Protein AF-A0A382BKA1-F1 (afdb_monomer_lite)

Radius of gyration: 15.85 Å; chains: 1; bounding box: 31×26×34 Å

Organism: NCBI:txid408172

InterPro domains:
  IPR000572 Oxidoreductase, molybdopterin-binding domain [PF00174] (12-68)
  IPR036374 Oxidoreductase, molybdopterin-binding domain superfamily [G3DSA:3.90.420.10] (8-68)
  IPR036374 Oxidoreductase, molybdopterin-binding domain superfamily [SSF56524] (4-68)

pLDDT: mean 95.08, std 3.29, range [86.38, 98.38]

Sequence (68 aa):
VVESWPVLDLGVTPELDEITWNLTVSGLVKTVKTFNWEEFLELPQTTDLSDFHCVTTWSRLNNNWEGV

Foldseek 3Di:
DDDDDDDDDPPDDDDDDQQPDKDWDDDPDPDIDIDRNVRQQPPDKDWDQAKDDDPVPDIDHGDIDIGD

Structure (mmCIF, N/CA/C/O backbone):
data_AF-A0A382BKA1-F1
#
_entry.id   AF-A0A382BKA1-F1
#
loop_
_atom_site.group_PDB
_atom_site.id
_atom_site.type_symbol
_atom_site.label_atom_id
_atom_site.label_alt_id
_atom_site.label_comp_id
_atom_site.label_asym_id
_atom_site.label_entity_id
_atom_site.label_seq_id
_atom_site.pdbx_PDB_ins_code
_atom_site.Cartn_x
_atom_site.Cartn_y
_atom_site.Cartn_z
_atom_site.occupancy
_atom_site.B_iso_or_equiv
_atom_site.auth_seq_id
_atom_site.auth_comp_id
_atom_site.auth_asym_id
_atom_site.auth_atom_id
_atom_site.pdbx_PDB_model_num
ATOM 1 N N . VAL A 1 1 ? 13.554 -3.136 -16.489 1.00 88.00 1 VAL A N 1
ATOM 2 C CA . VAL A 1 1 ? 13.571 -2.083 -15.450 1.00 88.00 1 VAL A CA 1
ATOM 3 C C . VAL A 1 1 ? 13.036 -0.810 -16.077 1.00 88.00 1 VAL A C 1
ATOM 5 O O . VAL A 1 1 ? 13.320 -0.592 -17.250 1.00 88.00 1 VAL A O 1
ATOM 8 N N . VAL A 1 2 ? 12.213 -0.050 -15.358 1.00 94.38 2 VAL A N 1
ATOM 9 C CA . VAL A 1 2 ? 11.649 1.230 -15.813 1.00 94.38 2 VAL A CA 1
ATOM 10 C C . VAL A 1 2 ? 12.035 2.340 -14.838 1.00 94.38 2 VAL A C 1
ATOM 12 O O . VAL A 1 2 ? 12.040 2.115 -13.631 1.00 94.38 2 VAL A O 1
ATOM 15 N N . GLU A 1 3 ? 12.341 3.523 -15.368 1.00 90.75 3 GLU A N 1
ATOM 16 C CA . GLU A 1 3 ? 12.775 4.686 -14.574 1.00 90.75 3 GLU A CA 1
ATOM 17 C C . GLU A 1 3 ? 11.599 5.626 -14.233 1.00 90.75 3 GLU A C 1
ATOM 19 O O . GLU A 1 3 ? 11.516 6.202 -13.146 1.00 90.75 3 GLU A O 1
ATOM 24 N N . SER A 1 4 ? 10.633 5.768 -15.147 1.00 90.25 4 SER A N 1
ATOM 25 C CA . SER A 1 4 ? 9.425 6.583 -14.949 1.00 90.25 4 SER A CA 1
ATOM 26 C C . SER A 1 4 ? 8.386 5.876 -14.074 1.00 90.25 4 SER A C 1
ATOM 28 O O . SER A 1 4 ? 8.458 4.659 -13.881 1.00 90.25 4 SER A O 1
ATOM 30 N N . TRP A 1 5 ? 7.429 6.624 -13.503 1.00 89.56 5 TRP A N 1
ATOM 31 C CA . TRP A 1 5 ? 6.364 6.010 -12.701 1.00 89.56 5 TRP A CA 1
ATOM 32 C C . TRP A 1 5 ? 5.453 5.202 -13.630 1.00 89.56 5 TRP A C 1
ATOM 34 O O . TRP A 1 5 ? 4.895 5.770 -14.572 1.00 89.56 5 TRP A O 1
ATOM 44 N N . PRO A 1 6 ? 5.365 3.880 -13.443 1.00 89.12 6 PRO A N 1
ATOM 45 C CA . PRO A 1 6 ? 4.588 3.038 -14.326 1.00 89.12 6 PRO A CA 1
ATOM 46 C C . PRO A 1 6 ? 3.108 3.207 -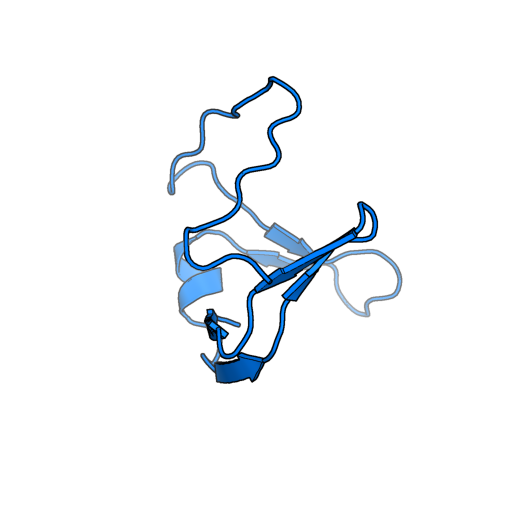13.998 1.00 89.12 6 PRO A C 1
ATOM 48 O O . PRO A 1 6 ? 2.696 3.083 -12.847 1.00 89.12 6 PRO A O 1
ATOM 51 N N . VAL A 1 7 ? 2.308 3.467 -15.026 1.00 88.44 7 VAL A N 1
ATOM 52 C CA . VAL A 1 7 ? 0.854 3.559 -14.906 1.00 88.44 7 VAL A CA 1
ATOM 53 C C . VAL A 1 7 ? 0.253 2.414 -15.704 1.00 88.44 7 VAL A C 1
ATOM 55 O O . VAL A 1 7 ? 0.451 2.325 -16.915 1.00 88.44 7 VAL A O 1
ATOM 58 N N . LEU A 1 8 ? -0.461 1.530 -15.011 1.00 86.38 8 LEU A N 1
ATOM 59 C CA . LEU A 1 8 ? -1.342 0.545 -15.622 1.00 86.38 8 LEU A CA 1
ATOM 60 C C . LEU A 1 8 ? -2.774 0.954 -15.291 1.00 86.38 8 LEU A C 1
ATOM 62 O O . LEU A 1 8 ? -3.228 0.770 -14.166 1.00 86.38 8 LEU A O 1
ATOM 66 N N . ASP A 1 9 ? -3.448 1.539 -16.271 1.00 89.06 9 ASP A N 1
ATOM 67 C CA . ASP A 1 9 ? -4.816 2.026 -16.142 1.00 89.06 9 ASP A CA 1
ATOM 68 C C . ASP A 1 9 ? -5.785 1.057 -16.838 1.00 89.06 9 ASP A C 1
ATOM 70 O O . ASP A 1 9 ? -5.529 0.600 -17.954 1.00 89.06 9 ASP A O 1
ATOM 74 N N . LEU A 1 10 ? -6.889 0.731 -16.164 1.00 88.88 10 LEU A N 1
ATOM 75 C CA . LEU A 1 10 ? -7.973 -0.105 -16.689 1.00 88.88 10 LEU A CA 1
ATOM 76 C C . LEU A 1 10 ? -9.132 0.726 -17.274 1.00 88.88 10 LEU A C 1
ATOM 78 O O . LEU A 1 10 ? -10.139 0.158 -17.695 1.00 88.88 10 LEU A O 1
ATOM 82 N N . GLY A 1 11 ? -8.990 2.053 -17.327 1.00 93.00 11 GLY A N 1
ATOM 83 C CA . GLY A 1 11 ? -9.904 2.989 -17.983 1.00 93.00 11 GLY A CA 1
ATOM 84 C C . GLY A 1 11 ? -10.987 3.581 -17.080 1.00 93.00 11 GLY A C 1
ATOM 85 O O . GLY A 1 11 ? -11.875 4.266 -17.584 1.00 93.00 11 GLY A O 1
ATOM 86 N N . VAL A 1 12 ? -10.944 3.326 -15.768 1.00 91.94 12 VAL A N 1
ATOM 87 C CA . VAL A 1 12 ? -11.875 3.905 -14.789 1.00 91.94 12 VAL A CA 1
ATOM 88 C C . VAL A 1 12 ? -11.081 4.614 -13.703 1.00 91.94 12 VAL A C 1
ATOM 90 O O . VAL A 1 12 ? -10.398 3.971 -12.909 1.00 91.94 12 VAL A O 1
ATOM 93 N N . THR A 1 13 ? -11.243 5.931 -13.636 1.00 91.56 13 THR A N 1
ATOM 94 C CA . THR A 1 13 ? -10.666 6.768 -12.583 1.00 91.56 13 THR A CA 1
ATOM 95 C C . THR A 1 13 ? -11.789 7.204 -11.650 1.00 91.56 13 THR A C 1
ATOM 97 O O . THR A 1 13 ? -12.632 7.999 -12.071 1.00 91.56 13 THR A O 1
ATOM 100 N N . PRO A 1 14 ? -11.868 6.672 -10.419 1.00 89.94 14 PRO A N 1
ATOM 101 C CA . PRO A 1 14 ? -12.884 7.105 -9.472 1.00 89.94 14 PRO A CA 1
ATOM 102 C C . PRO A 1 14 ? -12.639 8.560 -9.060 1.00 89.94 14 PRO A C 1
ATOM 104 O O . PRO A 1 14 ? -11.497 8.973 -8.856 1.00 89.94 14 PRO A O 1
ATOM 107 N N . GLU A 1 15 ? -13.718 9.321 -8.900 1.00 90.62 15 GLU A N 1
ATOM 108 C CA . GLU A 1 15 ? -13.661 10.591 -8.181 1.00 90.62 15 GLU A CA 1
ATOM 109 C C . GLU A 1 15 ? -13.550 10.278 -6.689 1.00 90.62 15 GLU A C 1
ATOM 111 O O . GLU A 1 15 ? -14.407 9.602 -6.119 1.00 90.62 15 GLU A O 1
ATOM 116 N N . LEU A 1 16 ? -12.452 10.716 -6.079 1.00 90.62 16 LEU A N 1
ATOM 117 C CA . LEU A 1 16 ? -12.183 10.551 -4.659 1.00 90.62 16 LEU A CA 1
ATOM 118 C C . LEU A 1 16 ? -11.958 11.929 -4.051 1.00 90.62 16 LEU A C 1
ATOM 120 O O . LEU A 1 16 ? -11.202 12.736 -4.592 1.00 90.62 16 LEU A O 1
ATOM 124 N N . ASP A 1 17 ? -12.588 12.169 -2.912 1.00 93.81 17 ASP A N 1
ATOM 125 C CA . ASP A 1 17 ? -12.344 13.330 -2.071 1.00 93.81 17 ASP A CA 1
ATOM 126 C C . ASP A 1 17 ? -12.139 12.873 -0.623 1.00 93.81 17 ASP A C 1
ATOM 128 O O . ASP A 1 17 ? -12.658 11.842 -0.196 1.00 93.81 17 ASP A O 1
ATOM 132 N N . GLU A 1 18 ? -11.359 13.639 0.134 1.00 93.62 18 GLU A N 1
ATOM 133 C CA . GLU A 1 18 ? -10.983 13.293 1.509 1.00 93.62 18 GLU A CA 1
ATOM 134 C C . GLU A 1 18 ? -12.181 13.272 2.477 1.00 93.62 18 GLU A C 1
ATOM 136 O O . GLU A 1 18 ? -12.099 12.663 3.541 1.00 93.62 18 GLU A O 1
ATOM 141 N N . ILE A 1 19 ? -13.303 13.911 2.118 1.00 93.81 19 ILE A N 1
ATOM 142 C CA . ILE A 1 19 ? -14.499 14.015 2.964 1.00 93.81 19 ILE A CA 1
ATOM 143 C C . ILE A 1 19 ? -15.333 12.733 2.862 1.00 93.81 19 ILE A C 1
ATOM 145 O O . ILE A 1 19 ? -15.873 12.264 3.865 1.00 93.81 19 ILE A O 1
ATOM 149 N N . THR A 1 20 ? -15.458 12.162 1.662 1.00 94.56 20 THR A N 1
ATOM 150 C CA . THR A 1 20 ? -16.249 10.945 1.416 1.00 94.56 20 THR A CA 1
ATOM 151 C C . THR A 1 20 ? -15.431 9.657 1.509 1.00 94.56 20 THR A C 1
ATOM 153 O O . THR A 1 20 ? -16.003 8.569 1.659 1.00 94.56 20 THR A O 1
ATOM 156 N N . TRP A 1 21 ? -14.100 9.761 1.458 1.00 96.62 21 TRP A N 1
ATOM 157 C CA . TRP A 1 21 ? -13.201 8.617 1.535 1.00 96.62 21 TRP A CA 1
ATOM 158 C C . TRP A 1 21 ? -13.316 7.866 2.868 1.00 96.62 21 TRP A C 1
ATOM 160 O O . TRP A 1 21 ? -13.404 8.451 3.948 1.00 96.62 21 TRP A O 1
ATOM 170 N N . ASN A 1 22 ? -13.270 6.535 2.794 1.00 97.00 22 ASN A N 1
ATOM 171 C CA . ASN A 1 22 ? -13.116 5.678 3.962 1.00 97.00 22 ASN A CA 1
ATOM 172 C C . ASN A 1 22 ? -12.404 4.363 3.613 1.00 97.00 22 ASN A C 1
ATOM 174 O O . ASN A 1 22 ? -12.531 3.846 2.501 1.00 97.00 22 ASN A O 1
ATOM 178 N N . LEU A 1 23 ? -11.704 3.792 4.596 1.00 97.19 23 LEU A N 1
ATOM 179 C CA . LEU A 1 23 ? -11.108 2.456 4.532 1.00 97.19 23 LEU A CA 1
ATOM 180 C C . LEU A 1 23 ? -11.749 1.554 5.583 1.00 97.19 23 LEU A C 1
ATOM 182 O O . LEU A 1 23 ? -11.661 1.831 6.776 1.00 97.19 23 LEU A O 1
ATOM 186 N N . THR A 1 24 ? -12.343 0.439 5.157 1.00 98.25 24 THR A N 1
ATOM 187 C CA . THR A 1 24 ? -12.932 -0.554 6.068 1.00 98.25 24 THR A CA 1
ATOM 188 C C . THR A 1 24 ? -12.098 -1.831 6.116 1.00 98.25 24 THR A C 1
ATOM 190 O O . THR A 1 24 ? -11.972 -2.542 5.122 1.00 98.25 24 THR A O 1
ATOM 193 N N . VAL A 1 25 ? -11.591 -2.167 7.302 1.00 98.00 25 VAL A N 1
ATOM 194 C CA . VAL A 1 25 ? -10.901 -3.427 7.600 1.00 98.00 25 VAL A CA 1
ATOM 195 C C . VAL A 1 25 ? -11.905 -4.404 8.216 1.00 98.00 25 VAL A C 1
ATOM 197 O O . VAL A 1 25 ? -12.450 -4.164 9.296 1.00 98.00 25 VAL A O 1
ATOM 200 N N . SER A 1 26 ? -12.169 -5.510 7.519 1.00 98.19 26 SER A N 1
ATOM 201 C CA . SER A 1 26 ? -13.184 -6.507 7.888 1.00 98.19 26 SER A CA 1
ATOM 202 C C . SER A 1 26 ? -12.722 -7.944 7.585 1.00 98.19 26 SER A C 1
ATOM 204 O O . SER A 1 26 ? -11.578 -8.163 7.194 1.00 98.19 26 SER A O 1
ATOM 206 N N . GLY A 1 27 ? -13.587 -8.943 7.802 1.00 97.19 27 GLY A N 1
ATOM 207 C CA . GLY A 1 27 ? -13.265 -10.362 7.612 1.00 97.19 27 GLY A CA 1
ATOM 208 C C . GLY A 1 27 ? -12.861 -11.044 8.919 1.00 97.19 27 GLY A C 1
ATOM 209 O O . GLY A 1 27 ? -13.591 -10.966 9.906 1.00 97.19 27 GLY A O 1
ATOM 210 N N . LEU A 1 28 ? -11.708 -11.721 8.940 1.00 97.94 28 LEU A N 1
ATOM 211 C CA . LEU A 1 28 ? -11.200 -12.436 10.119 1.00 97.94 28 LEU A CA 1
ATOM 212 C C . LEU A 1 28 ? -10.511 -11.480 11.112 1.00 97.94 28 LEU A C 1
ATOM 214 O O . LEU A 1 28 ? -9.342 -11.638 11.455 1.00 97.94 28 LEU A O 1
ATOM 218 N N . VAL A 1 29 ? -11.241 -10.463 11.561 1.00 97.69 29 VAL A N 1
ATOM 219 C CA . VAL A 1 29 ? -10.778 -9.474 12.541 1.00 97.69 29 VAL A CA 1
ATOM 220 C C . VAL A 1 29 ? -11.653 -9.516 13.785 1.00 97.69 29 VAL A C 1
ATOM 222 O O . VAL A 1 29 ? -12.844 -9.807 13.709 1.00 97.69 29 VAL A O 1
ATOM 225 N N . LYS A 1 30 ? -11.072 -9.202 14.949 1.00 97.62 30 LYS A N 1
ATOM 226 C CA . LYS A 1 30 ? -11.827 -9.153 16.214 1.00 97.62 30 LYS A CA 1
ATOM 227 C C . LYS A 1 30 ? -12.937 -8.097 16.175 1.00 97.62 30 LYS A C 1
ATOM 229 O O . LYS A 1 30 ? -14.022 -8.335 16.694 1.00 97.62 30 LYS A O 1
ATOM 234 N N . THR A 1 31 ? -12.645 -6.952 15.564 1.00 97.50 31 THR A N 1
ATOM 235 C CA . THR A 1 31 ? -13.566 -5.826 15.426 1.00 97.50 31 THR A CA 1
ATOM 236 C C . THR A 1 31 ? -13.403 -5.251 14.028 1.00 97.50 31 THR A C 1
ATOM 238 O O . THR A 1 31 ? -12.288 -4.907 13.640 1.00 97.50 31 THR A O 1
ATOM 241 N N . VAL A 1 32 ? -14.505 -5.150 13.282 1.00 98.38 32 VAL A N 1
ATOM 242 C CA . VAL A 1 32 ? -14.529 -4.402 12.020 1.00 98.38 32 VAL A CA 1
ATOM 243 C C . VAL A 1 32 ? -14.274 -2.935 12.336 1.00 98.38 32 VAL A C 1
ATOM 245 O O . VAL A 1 32 ? -14.910 -2.385 13.236 1.00 98.38 32 VAL A O 1
ATOM 248 N N . LYS A 1 33 ? -13.346 -2.311 11.613 1.00 98.06 33 LYS A N 1
ATOM 249 C CA . LYS A 1 33 ? -13.019 -0.899 11.796 1.00 98.06 33 LYS A CA 1
ATOM 250 C C . LYS A 1 33 ? -13.059 -0.179 10.460 1.00 98.06 33 LYS A C 1
ATOM 252 O O . LYS A 1 33 ? -12.485 -0.659 9.487 1.00 98.06 33 LYS A O 1
ATOM 257 N N . THR A 1 34 ? -13.718 0.969 10.452 1.00 98.38 34 THR A N 1
ATOM 258 C CA . THR A 1 34 ? -13.708 1.912 9.339 1.00 98.38 34 THR A CA 1
ATOM 259 C C . THR A 1 34 ? -12.961 3.155 9.789 1.00 98.38 34 THR A C 1
ATOM 261 O O . THR A 1 34 ? -13.172 3.606 10.912 1.00 98.38 34 THR A O 1
ATOM 264 N N . PHE A 1 35 ? -12.077 3.652 8.933 1.00 98.19 35 PHE A N 1
ATOM 265 C CA . PHE A 1 35 ? -11.332 4.890 9.118 1.00 98.19 35 PHE A CA 1
ATOM 266 C C . PHE A 1 35 ? -11.825 5.912 8.100 1.00 98.19 35 PHE A C 1
ATOM 268 O O . PHE A 1 35 ? -11.944 5.572 6.919 1.00 98.19 35 PHE A O 1
ATOM 275 N N . ASN A 1 36 ? -12.087 7.140 8.539 1.00 97.75 36 ASN A N 1
ATOM 276 C CA . ASN A 1 36 ? -12.100 8.289 7.633 1.00 97.75 36 ASN A CA 1
ATOM 277 C C . ASN A 1 36 ? -10.655 8.717 7.290 1.00 97.75 36 ASN A C 1
ATOM 279 O O . ASN A 1 36 ? -9.692 8.119 7.778 1.00 97.75 36 ASN A O 1
ATOM 283 N N . TRP A 1 37 ? -10.496 9.722 6.427 1.00 96.88 37 TRP A N 1
ATOM 284 C CA . TRP A 1 37 ? -9.176 10.170 5.971 1.00 96.88 37 TRP A CA 1
ATOM 285 C C . TRP A 1 37 ? -8.265 10.642 7.116 1.00 96.88 37 TRP A C 1
ATOM 287 O O . TRP A 1 37 ? -7.122 10.200 7.214 1.00 96.88 37 TRP A O 1
ATOM 297 N N . GLU A 1 38 ? -8.786 11.473 8.020 1.00 96.75 38 GLU A N 1
ATOM 298 C CA . GLU A 1 38 ? -8.041 12.007 9.168 1.00 96.75 38 GLU A CA 1
ATOM 299 C C . GLU A 1 38 ? -7.604 10.884 10.122 1.00 96.75 38 GLU A C 1
ATOM 301 O O . GLU A 1 38 ? -6.422 10.753 10.430 1.00 96.75 38 GLU A O 1
ATOM 306 N N . GLU A 1 39 ? -8.527 9.994 10.496 1.00 97.81 39 GLU A N 1
ATOM 307 C CA . GLU A 1 39 ? -8.249 8.847 11.371 1.00 97.81 39 GLU A CA 1
ATOM 308 C C . GLU A 1 39 ? -7.226 7.872 10.772 1.00 97.81 39 GLU A C 1
ATOM 310 O O . GLU A 1 39 ? -6.504 7.201 11.512 1.00 97.81 39 GLU A O 1
ATOM 315 N N . PHE A 1 40 ? -7.190 7.737 9.441 1.00 97.12 40 PHE A N 1
ATOM 316 C CA . PHE A 1 40 ? -6.205 6.900 8.762 1.00 97.12 40 PHE A CA 1
ATOM 317 C C . PHE A 1 40 ? -4.809 7.531 8.813 1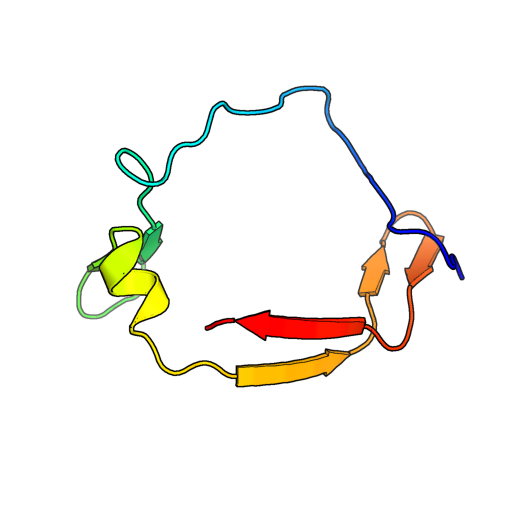.00 97.12 40 PHE A C 1
ATOM 319 O O . PHE A 1 40 ? -3.839 6.830 9.093 1.00 97.12 40 PHE A O 1
ATOM 326 N N . LEU A 1 41 ? -4.703 8.847 8.605 1.00 96.25 41 LEU A N 1
ATOM 327 C CA . LEU A 1 41 ? -3.427 9.570 8.653 1.00 96.25 41 LEU A CA 1
ATOM 328 C C . LEU A 1 41 ? -2.837 9.677 10.068 1.00 96.25 41 LEU A C 1
ATOM 330 O O . LEU A 1 41 ? -1.620 9.782 10.212 1.00 96.25 41 LEU A O 1
ATOM 334 N N . GLU A 1 42 ? -3.661 9.601 11.114 1.00 97.81 42 GLU A N 1
ATOM 335 C CA . GLU A 1 42 ? -3.197 9.552 12.509 1.00 97.81 42 GLU A CA 1
ATOM 336 C C . GLU A 1 42 ? -2.512 8.228 12.894 1.00 97.81 42 GLU A C 1
ATOM 338 O O . GLU A 1 42 ? -1.870 8.137 13.948 1.00 97.81 42 GLU A O 1
ATOM 343 N N . LEU A 1 43 ? -2.645 7.180 12.076 1.00 98.06 43 LEU A N 1
ATOM 344 C CA . LEU A 1 43 ? -1.987 5.904 12.341 1.00 98.06 43 LEU A CA 1
ATOM 345 C C . LEU A 1 43 ? -0.454 6.040 12.239 1.00 98.06 43 LEU A C 1
ATOM 347 O O . LEU A 1 43 ? 0.049 6.895 11.503 1.00 98.06 43 LEU A O 1
ATOM 351 N N . PRO A 1 44 ? 0.315 5.203 12.966 1.00 98.38 44 PRO A N 1
ATOM 352 C CA . PRO A 1 44 ? 1.772 5.249 12.922 1.00 98.38 44 PRO A CA 1
ATOM 353 C C . PRO A 1 44 ? 2.306 5.096 11.496 1.00 98.38 44 PRO A C 1
ATOM 355 O O . PRO A 1 44 ? 2.080 4.073 10.856 1.00 98.38 44 PRO A O 1
ATOM 358 N N . GLN A 1 45 ? 3.039 6.105 11.032 1.00 97.94 45 GLN A N 1
ATOM 359 C CA . GLN A 1 45 ? 3.642 6.109 9.703 1.00 97.94 45 GLN A CA 1
ATOM 360 C C . GLN A 1 45 ? 4.944 5.300 9.695 1.00 97.94 45 GLN A C 1
ATOM 362 O O . GLN A 1 45 ? 5.740 5.355 10.637 1.00 97.94 45 GLN A O 1
ATOM 367 N N . THR A 1 46 ? 5.172 4.580 8.604 1.00 98.12 46 THR A N 1
ATOM 368 C CA . THR A 1 46 ? 6.366 3.785 8.322 1.00 98.12 46 THR A CA 1
ATOM 369 C C . THR A 1 46 ? 6.943 4.199 6.974 1.00 98.12 46 THR A C 1
ATOM 371 O O . THR A 1 46 ? 6.209 4.538 6.047 1.00 98.12 46 THR A O 1
ATOM 374 N N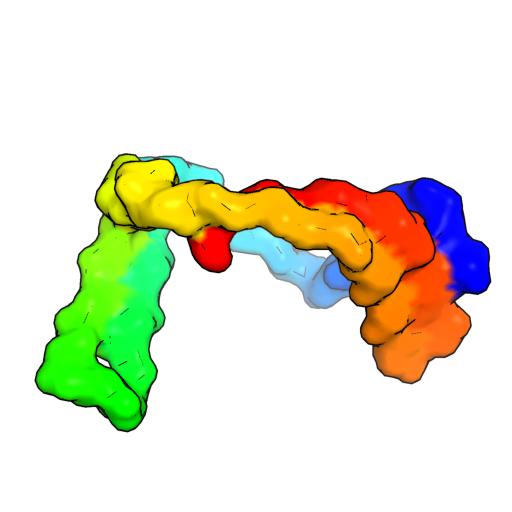 . THR A 1 47 ? 8.270 4.147 6.856 1.00 98.31 47 THR A N 1
ATOM 375 C CA . THR A 1 47 ? 8.975 4.280 5.580 1.00 98.31 47 THR A CA 1
ATOM 376 C C . THR A 1 47 ? 9.632 2.960 5.203 1.00 98.31 47 THR A C 1
ATOM 378 O O . THR A 1 47 ? 10.140 2.244 6.068 1.00 98.31 47 THR A O 1
ATOM 381 N N . ASP A 1 48 ? 9.621 2.630 3.913 1.00 98.12 48 ASP A N 1
ATOM 382 C CA . ASP A 1 48 ? 10.212 1.393 3.402 1.00 98.12 48 ASP A CA 1
ATOM 383 C C . ASP A 1 48 ? 10.894 1.610 2.046 1.00 98.12 48 ASP A C 1
ATOM 385 O O . ASP A 1 48 ? 10.363 2.302 1.174 1.00 98.12 48 ASP A O 1
ATOM 389 N N . LEU A 1 49 ? 12.076 1.015 1.866 1.00 98.25 49 LEU A N 1
ATOM 390 C CA . LEU A 1 49 ? 12.811 1.039 0.601 1.00 98.25 49 LEU A CA 1
ATOM 391 C C . LEU A 1 49 ? 12.704 -0.334 -0.060 1.00 98.25 49 LEU A C 1
ATOM 393 O O . LEU A 1 49 ? 13.454 -1.248 0.284 1.00 98.25 49 LEU A O 1
ATOM 397 N N . SER A 1 50 ? 11.803 -0.445 -1.035 1.00 97.56 50 SER A N 1
ATOM 398 C CA . SER A 1 50 ? 11.467 -1.726 -1.662 1.00 97.56 50 SER A CA 1
ATOM 399 C C . SER A 1 50 ? 11.230 -1.623 -3.166 1.00 97.56 50 SER A C 1
ATOM 401 O O . SER A 1 50 ? 10.790 -0.602 -3.709 1.00 97.56 50 SER A O 1
ATOM 403 N N . ASP A 1 51 ? 11.492 -2.729 -3.854 1.00 97.19 51 ASP A N 1
ATOM 404 C CA . ASP A 1 51 ? 11.260 -2.870 -5.287 1.00 97.19 51 ASP A CA 1
ATOM 405 C C . ASP A 1 51 ? 9.785 -3.161 -5.594 1.00 97.19 51 ASP A C 1
ATOM 407 O O . ASP A 1 51 ? 9.068 -3.797 -4.823 1.00 97.19 51 ASP A O 1
ATOM 411 N N . PHE A 1 52 ? 9.332 -2.725 -6.770 1.00 95.19 52 PHE A N 1
ATOM 412 C CA . PHE A 1 52 ? 8.032 -3.086 -7.327 1.00 95.19 52 PHE A CA 1
ATOM 413 C C . PHE A 1 52 ? 8.228 -3.968 -8.563 1.00 95.19 52 PHE A C 1
ATOM 415 O O . PHE A 1 52 ? 8.879 -3.556 -9.531 1.00 95.19 52 PHE A O 1
ATOM 422 N N . HIS A 1 53 ? 7.613 -5.153 -8.574 1.00 94.94 53 HIS A N 1
ATOM 423 C CA . HIS A 1 53 ? 7.685 -6.102 -9.687 1.00 94.94 53 HIS A CA 1
ATOM 424 C C . HIS A 1 53 ? 6.296 -6.359 -10.277 1.00 94.94 53 HIS A C 1
ATOM 426 O O . HIS A 1 53 ? 5.412 -6.895 -9.614 1.00 94.94 53 HIS A O 1
ATOM 432 N N . CYS A 1 54 ? 6.107 -6.012 -11.549 1.00 93.75 54 CYS A N 1
ATOM 433 C CA . CYS A 1 54 ? 4.876 -6.300 -12.267 1.00 93.75 54 CYS A CA 1
ATOM 434 C C . CYS A 1 54 ? 4.934 -7.683 -12.918 1.00 93.75 54 CYS A C 1
ATOM 436 O O . CYS A 1 54 ? 5.899 -8.027 -13.606 1.00 93.75 54 CYS A O 1
ATOM 438 N N . VAL A 1 55 ? 3.841 -8.436 -12.799 1.00 95.38 55 VAL A N 1
ATOM 439 C CA . VAL A 1 55 ? 3.669 -9.742 -13.457 1.00 95.38 55 VAL A CA 1
ATOM 440 C C . VAL A 1 55 ? 3.701 -9.656 -14.989 1.00 95.38 55 VAL A C 1
ATOM 442 O O . VAL A 1 55 ? 3.947 -10.658 -15.652 1.00 95.38 55 VAL A O 1
ATOM 445 N N . THR A 1 56 ? 3.526 -8.463 -15.569 1.00 91.12 56 THR A N 1
ATOM 446 C CA . THR A 1 56 ? 3.614 -8.222 -17.017 1.00 91.12 56 THR A CA 1
ATOM 447 C C . THR A 1 56 ? 5.028 -7.833 -17.472 1.00 91.12 56 THR A C 1
ATOM 449 O O . THR A 1 56 ? 5.175 -7.051 -18.408 1.00 91.12 56 THR A O 1
ATOM 452 N N . THR A 1 57 ? 6.075 -8.379 -16.841 1.00 90.81 57 THR A N 1
ATOM 453 C CA . THR A 1 57 ? 7.497 -8.337 -17.273 1.00 90.81 57 THR A CA 1
ATOM 454 C C . THR A 1 57 ? 8.298 -7.048 -17.049 1.00 90.81 57 THR A C 1
ATOM 456 O O . THR A 1 57 ? 9.348 -6.855 -17.664 1.00 90.81 57 THR A O 1
ATOM 459 N N . TRP A 1 58 ? 7.889 -6.179 -16.125 1.00 93.19 58 TRP A N 1
ATOM 460 C CA . TRP A 1 58 ? 8.679 -4.991 -15.777 1.00 93.19 58 TRP A CA 1
ATOM 461 C C . TRP A 1 58 ? 8.838 -4.815 -14.267 1.00 93.19 58 TRP A C 1
ATOM 463 O O . TRP A 1 58 ? 8.134 -5.416 -13.460 1.00 93.19 58 TRP A O 1
ATOM 473 N N . SER A 1 59 ? 9.824 -4.016 -13.865 1.00 95.75 59 SER A N 1
ATOM 474 C CA . SER A 1 59 ? 10.093 -3.709 -12.457 1.00 95.75 59 SER A CA 1
ATOM 475 C C .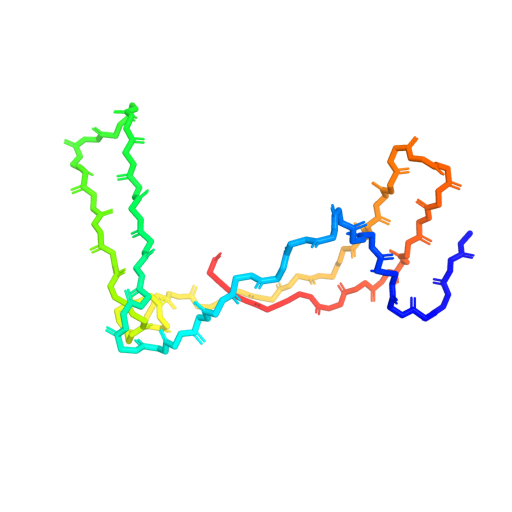 SER A 1 59 ? 10.620 -2.291 -12.317 1.00 95.75 59 SER A C 1
ATOM 477 O O . SER A 1 59 ? 11.320 -1.812 -13.217 1.00 95.75 59 SER A O 1
ATOM 479 N N . ARG A 1 60 ? 10.304 -1.655 -11.191 1.00 95.75 60 ARG A N 1
ATOM 480 C CA . ARG A 1 60 ? 10.837 -0.360 -10.768 1.00 95.75 60 ARG A CA 1
ATOM 481 C C . ARG A 1 60 ? 11.526 -0.557 -9.424 1.00 95.75 60 ARG A C 1
ATOM 483 O O . ARG A 1 60 ? 10.894 -1.050 -8.493 1.00 95.75 60 ARG A O 1
ATOM 490 N N . LEU A 1 61 ? 12.803 -0.212 -9.355 1.00 96.69 61 LEU A N 1
ATOM 491 C CA . LEU A 1 61 ? 13.657 -0.533 -8.213 1.00 96.69 61 LEU A CA 1
ATOM 492 C C . LEU A 1 61 ? 13.791 0.662 -7.261 1.00 96.69 61 LEU A C 1
ATOM 494 O O . LEU A 1 61 ? 13.614 1.801 -7.694 1.00 96.69 61 LEU A O 1
ATOM 498 N N . ASN A 1 62 ? 14.158 0.403 -6.004 1.00 96.38 62 ASN A N 1
ATOM 499 C CA . ASN A 1 62 ? 14.478 1.418 -4.989 1.00 96.38 62 ASN A CA 1
ATOM 500 C C . ASN A 1 62 ? 13.363 2.462 -4.765 1.00 96.38 62 ASN A C 1
ATOM 502 O O . ASN A 1 62 ? 13.625 3.669 -4.736 1.00 96.38 62 ASN A O 1
ATOM 506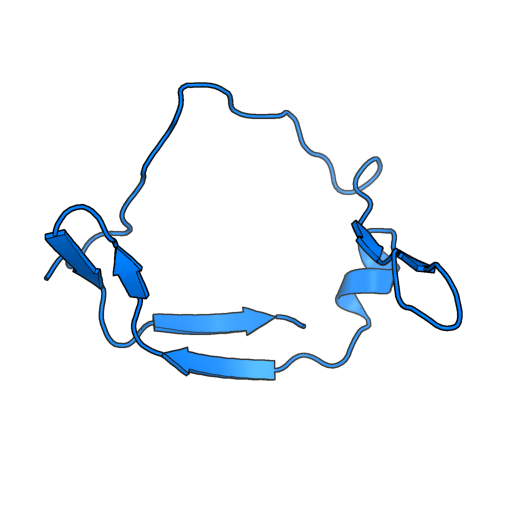 N N . ASN A 1 63 ? 12.110 2.025 -4.625 1.00 96.06 63 ASN A N 1
ATOM 507 C CA . ASN A 1 63 ? 11.018 2.950 -4.324 1.00 96.06 63 ASN A CA 1
ATOM 508 C C . ASN A 1 63 ? 11.007 3.271 -2.829 1.00 96.06 63 ASN A C 1
ATOM 510 O O . ASN A 1 63 ? 11.021 2.359 -2.007 1.00 96.06 63 ASN A O 1
ATOM 514 N N . ASN A 1 64 ? 10.955 4.563 -2.498 1.00 96.81 64 ASN A N 1
ATOM 515 C CA . ASN A 1 64 ? 10.726 5.029 -1.134 1.00 96.81 64 ASN A CA 1
ATOM 516 C C . ASN A 1 64 ? 9.214 5.103 -0.911 1.00 96.81 64 ASN A C 1
ATOM 518 O O . ASN A 1 64 ? 8.556 5.986 -1.463 1.00 96.81 64 ASN A O 1
ATOM 522 N N . TRP A 1 65 ? 8.679 4.154 -0.154 1.00 96.94 65 TRP A N 1
ATOM 523 C CA . TRP A 1 65 ? 7.283 4.122 0.265 1.00 96.94 65 TRP A CA 1
ATOM 524 C C . TRP A 1 65 ? 7.128 4.821 1.617 1.00 96.94 65 TRP A C 1
ATOM 526 O O . TRP A 1 65 ? 8.014 4.729 2.467 1.00 96.94 65 TRP A O 1
ATOM 536 N N . GLU A 1 66 ? 5.997 5.492 1.812 1.00 97.88 66 GLU A N 1
ATOM 537 C CA . GLU A 1 66 ? 5.58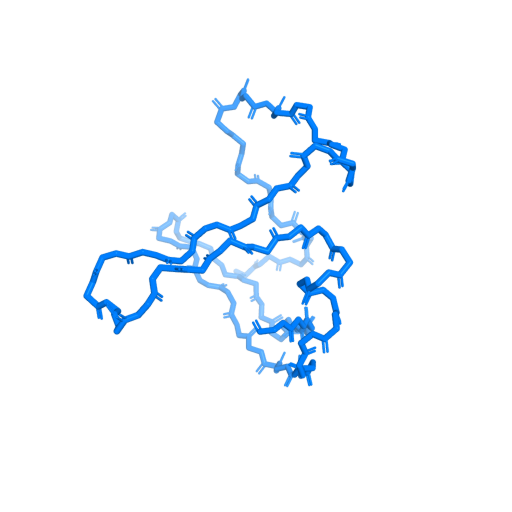8 6.113 3.073 1.00 97.88 66 GLU A CA 1
ATOM 538 C C . GLU A 1 66 ? 4.085 5.888 3.263 1.00 97.88 66 GLU A C 1
ATOM 540 O O . GLU A 1 66 ? 3.313 6.013 2.308 1.00 97.88 66 GLU A O 1
ATOM 545 N N . GLY A 1 67 ? 3.680 5.514 4.474 1.00 96.62 67 GLY A N 1
ATOM 546 C CA . GLY A 1 67 ? 2.283 5.262 4.803 1.00 96.62 67 GLY A CA 1
ATOM 547 C C . GLY A 1 67 ? 2.118 4.438 6.075 1.00 96.62 67 GLY A C 1
ATOM 548 O O . GLY A 1 67 ? 3.053 4.289 6.861 1.00 96.62 67 GLY A O 1
ATOM 549 N N . VAL A 1 68 ? 0.917 3.890 6.255 1.00 95.31 68 VAL A N 1
ATOM 550 C CA . VAL A 1 68 ? 0.530 3.020 7.379 1.00 95.31 68 VAL A CA 1
ATOM 551 C C . VAL A 1 68 ? 0.740 1.551 7.040 1.00 95.31 68 VAL A C 1
ATOM 553 O O . VAL A 1 68 ? 0.323 1.150 5.929 1.00 95.31 68 VAL A O 1
#

Secondary structure (DSSP, 8-state):
--SSPP----S------TTT-EEEE-SS-SS-EEEEHHHHHTSPPEEEEEEEEETTTEEEEEEEEEE-